Protein AF-A0A1A2YXH2-F1 (afdb_monomer_lite)

Radius of gyration: 27.36 Å; chains: 1; bounding box: 38×30×102 Å

Organism: NCBI:txid339268

Structure (mmCIF, N/CA/C/O backbone):
data_AF-A0A1A2YXH2-F1
#
_entry.id   AF-A0A1A2YXH2-F1
#
loop_
_atom_site.group_PDB
_atom_site.id
_atom_site.type_symbol
_atom_site.label_atom_id
_atom_site.label_alt_id
_atom_site.label_comp_id
_atom_site.label_asym_id
_atom_site.label_entity_id
_atom_site.label_seq_id
_atom_site.pdbx_PDB_ins_code
_atom_site.Cartn_x
_atom_site.Cartn_y
_atom_site.Cartn_z
_atom_site.occupancy
_atom_site.B_iso_or_equiv
_atom_site.auth_seq_id
_atom_site.auth_comp_id
_atom_site.auth_asym_id
_atom_site.auth_atom_id
_atom_site.pdbx_PDB_model_num
ATOM 1 N N . MET A 1 1 ? 14.249 -0.511 -26.758 1.00 39.22 1 MET A N 1
ATOM 2 C CA . MET A 1 1 ? 13.325 -1.070 -25.747 1.00 39.22 1 MET A CA 1
ATOM 3 C C . MET A 1 1 ? 14.156 -1.562 -24.563 1.00 39.22 1 MET A C 1
ATOM 5 O O . MET A 1 1 ? 14.714 -2.651 -24.626 1.00 39.22 1 MET A O 1
ATOM 9 N N . PHE A 1 2 ? 14.359 -0.729 -23.538 1.00 39.81 2 PHE A N 1
ATOM 10 C CA . PHE A 1 2 ? 15.181 -1.103 -22.381 1.00 39.81 2 PHE A CA 1
ATOM 11 C C . PHE A 1 2 ? 14.357 -1.975 -21.429 1.00 39.81 2 PHE A C 1
ATOM 13 O O . PHE A 1 2 ? 13.485 -1.491 -20.714 1.00 39.81 2 PHE A O 1
ATOM 20 N N . ARG A 1 3 ? 14.617 -3.288 -21.465 1.00 46.28 3 ARG A N 1
ATOM 21 C CA . ARG A 1 3 ? 14.173 -4.244 -20.443 1.00 46.28 3 ARG A CA 1
ATOM 22 C C . ARG A 1 3 ? 14.709 -3.777 -19.089 1.00 46.28 3 ARG A C 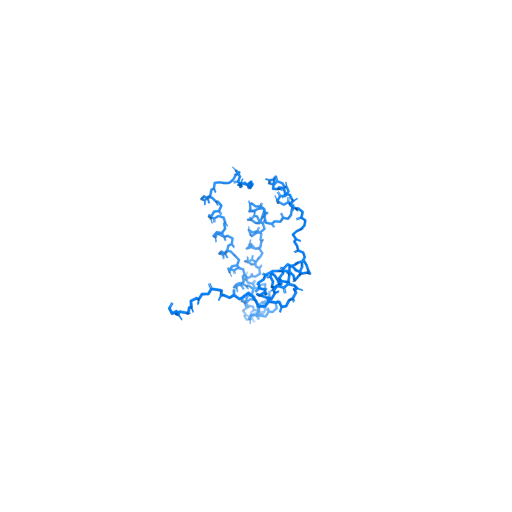1
ATOM 24 O O . ARG A 1 3 ? 15.878 -3.414 -18.995 1.00 46.28 3 ARG A O 1
ATOM 31 N N . GLN A 1 4 ? 13.869 -3.807 -18.057 1.00 54.81 4 GLN A N 1
ATOM 32 C CA . GLN A 1 4 ? 14.254 -3.561 -16.667 1.00 54.81 4 GLN A CA 1
ATOM 33 C C . GLN A 1 4 ? 15.335 -4.581 -16.253 1.00 54.81 4 GLN A C 1
ATOM 35 O O . GLN A 1 4 ? 15.025 -5.679 -15.811 1.00 54.81 4 GLN A O 1
ATOM 40 N N . TYR A 1 5 ? 16.613 -4.258 -16.467 1.00 52.88 5 TYR A N 1
ATOM 41 C CA . TYR A 1 5 ? 17.733 -5.201 -16.306 1.00 52.88 5 TYR A CA 1
ATOM 42 C C . TYR A 1 5 ? 18.092 -5.490 -14.842 1.00 52.88 5 TYR A C 1
ATOM 44 O O . TYR A 1 5 ? 18.886 -6.385 -14.568 1.00 52.88 5 TYR A O 1
ATOM 52 N N . TRP A 1 6 ? 17.547 -4.718 -13.902 1.00 62.91 6 TRP A N 1
ATOM 53 C CA . TRP A 1 6 ? 17.969 -4.736 -12.502 1.00 62.91 6 TRP A CA 1
ATOM 54 C C . TRP A 1 6 ? 17.101 -5.628 -11.603 1.00 62.91 6 TRP A C 1
ATOM 56 O O . TRP A 1 6 ? 17.501 -5.923 -10.477 1.00 62.91 6 TRP A O 1
ATOM 66 N N . ILE A 1 7 ? 15.951 -6.101 -12.094 1.00 67.25 7 ILE A N 1
ATOM 67 C CA . ILE A 1 7 ? 15.086 -7.040 -11.380 1.00 67.25 7 ILE A CA 1
ATOM 68 C C . ILE A 1 7 ? 14.833 -8.264 -12.267 1.00 67.25 7 ILE A C 1
ATOM 70 O O . ILE A 1 7 ? 14.568 -8.132 -13.461 1.00 67.25 7 ILE A O 1
ATOM 74 N N . SER A 1 8 ? 14.945 -9.472 -11.710 1.00 80.94 8 SER A N 1
ATOM 75 C CA . SER A 1 8 ? 14.610 -10.676 -12.475 1.00 80.94 8 SER A CA 1
ATOM 76 C C . SER A 1 8 ? 13.108 -10.684 -12.802 1.00 80.94 8 SER A C 1
ATOM 78 O O . SER A 1 8 ? 12.315 -10.216 -11.978 1.00 80.94 8 SER A O 1
ATOM 80 N N . PRO A 1 9 ? 12.682 -11.225 -13.961 1.00 80.69 9 PRO A N 1
ATOM 81 C CA . PRO A 1 9 ? 11.264 -11.299 -14.321 1.00 80.69 9 PRO A CA 1
ATOM 82 C C . PRO A 1 9 ? 10.394 -11.962 -13.244 1.00 80.69 9 PRO A C 1
ATOM 84 O O . PRO A 1 9 ? 9.301 -11.481 -12.951 1.00 80.69 9 PRO A O 1
ATOM 87 N N . ASP A 1 10 ? 10.909 -13.006 -12.593 1.00 85.06 10 ASP A N 1
ATOM 88 C CA . ASP A 1 10 ? 10.203 -13.702 -11.513 1.00 85.06 10 ASP A CA 1
ATOM 89 C C . ASP A 1 10 ? 10.026 -12.811 -10.281 1.00 85.06 10 ASP A C 1
ATOM 91 O O . ASP A 1 10 ? 8.941 -12.738 -9.705 1.00 85.06 10 ASP A O 1
ATOM 95 N N . ARG A 1 11 ? 11.071 -12.065 -9.899 1.00 83.19 11 ARG A N 1
ATOM 96 C CA . ARG A 1 11 ? 10.986 -11.115 -8.785 1.00 83.19 11 ARG A CA 1
ATOM 97 C C . ARG A 1 11 ? 10.041 -9.962 -9.112 1.00 83.19 11 ARG A C 1
ATOM 99 O O . ARG A 1 11 ? 9.280 -9.559 -8.240 1.00 83.19 11 ARG A O 1
ATOM 106 N N . HIS A 1 12 ? 10.061 -9.458 -10.347 1.00 86.56 12 HIS A N 1
ATOM 107 C CA . HIS A 1 12 ? 9.118 -8.433 -10.796 1.00 86.56 12 HIS A CA 1
ATOM 108 C C . HIS A 1 12 ? 7.677 -8.908 -10.626 1.00 86.56 12 HIS A C 1
ATOM 110 O O . HIS A 1 12 ? 6.872 -8.234 -9.989 1.00 86.56 12 HIS A O 1
ATOM 116 N N . ARG A 1 13 ? 7.373 -10.105 -11.140 1.00 89.06 13 ARG A N 1
ATOM 117 C CA . ARG A 1 13 ? 6.045 -10.707 -11.045 1.00 89.06 13 ARG A CA 1
ATOM 118 C C . ARG A 1 13 ? 5.585 -10.835 -9.590 1.00 89.06 13 ARG A C 1
ATOM 120 O O . ARG A 1 13 ? 4.479 -10.408 -9.281 1.00 89.06 13 ARG A O 1
ATOM 127 N N . LEU A 1 14 ? 6.433 -11.351 -8.700 1.00 92.75 14 LEU A N 1
ATOM 128 C CA . LEU A 1 14 ? 6.105 -11.493 -7.275 1.00 92.75 14 LEU A CA 1
ATOM 129 C C . LEU A 1 14 ? 5.812 -10.146 -6.597 1.00 92.75 14 LEU A C 1
ATOM 131 O O . LEU A 1 14 ? 4.905 -10.049 -5.771 1.00 92.75 14 LEU A O 1
ATOM 135 N N . LEU A 1 15 ? 6.566 -9.097 -6.938 1.00 91.06 15 LEU A N 1
ATOM 136 C CA . LEU A 1 15 ? 6.328 -7.756 -6.400 1.00 91.06 15 LEU A CA 1
ATOM 137 C C . LEU A 1 15 ? 5.019 -7.156 -6.919 1.00 91.06 15 LEU A C 1
ATOM 139 O O . LEU A 1 15 ? 4.295 -6.542 -6.139 1.00 91.06 15 LEU A O 1
ATOM 143 N N . VAL A 1 16 ? 4.695 -7.362 -8.198 1.00 92.56 16 VAL A N 1
ATOM 144 C CA . VAL A 1 16 ? 3.422 -6.925 -8.790 1.00 92.56 16 VAL A CA 1
ATOM 145 C C . VAL A 1 16 ? 2.241 -7.664 -8.155 1.00 92.56 16 VAL A C 1
ATOM 147 O O . VAL A 1 16 ? 1.284 -7.020 -7.736 1.00 92.56 16 VAL A O 1
ATOM 150 N N . GLU A 1 17 ? 2.319 -8.989 -8.010 1.00 95.75 17 GLU A N 1
ATOM 151 C CA . GLU A 1 17 ? 1.279 -9.790 -7.347 1.00 95.75 17 GLU A CA 1
ATOM 152 C C . GLU A 1 17 ? 1.036 -9.310 -5.909 1.00 95.75 17 GLU A C 1
ATOM 154 O O . GLU A 1 17 ? -0.106 -9.065 -5.512 1.00 95.75 17 GLU A O 1
ATOM 159 N N . ARG A 1 18 ? 2.113 -9.093 -5.140 1.00 95.88 18 ARG A N 1
ATOM 160 C CA . ARG A 1 18 ? 2.019 -8.551 -3.778 1.00 95.88 1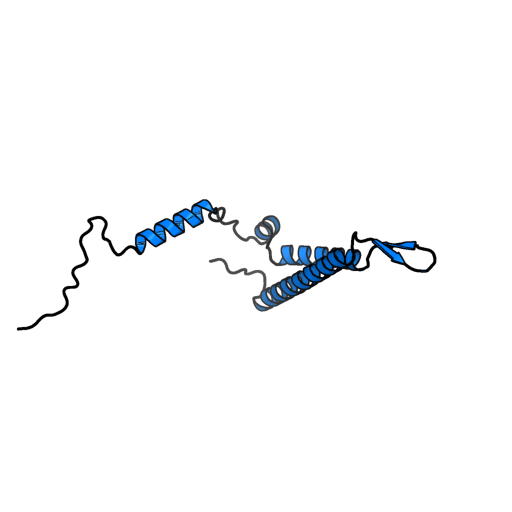8 ARG A CA 1
ATOM 161 C C . ARG A 1 18 ? 1.426 -7.144 -3.765 1.00 95.88 18 ARG A C 1
ATOM 163 O O . ARG A 1 18 ? 0.618 -6.849 -2.889 1.00 95.88 18 ARG A O 1
ATOM 170 N N . TYR A 1 19 ? 1.808 -6.285 -4.711 1.00 95.62 19 TYR A N 1
ATOM 171 C CA . TYR A 1 19 ? 1.271 -4.929 -4.818 1.00 95.62 19 TYR A CA 1
ATOM 172 C C . TYR A 1 19 ? -0.246 -4.947 -5.017 1.00 95.62 19 TYR A C 1
ATOM 174 O O . TYR A 1 19 ? -0.956 -4.287 -4.262 1.00 95.62 19 TYR A O 1
ATOM 182 N N . CYS A 1 20 ? -0.741 -5.741 -5.971 1.00 96.00 20 CYS A N 1
ATOM 183 C CA . CYS A 1 20 ? -2.174 -5.896 -6.224 1.00 96.00 20 CYS A CA 1
ATOM 184 C C . CYS A 1 20 ? -2.913 -6.388 -4.973 1.00 96.00 20 CYS A C 1
ATOM 186 O O . CYS A 1 20 ? -3.852 -5.736 -4.527 1.00 96.00 20 CYS A O 1
ATOM 188 N N . MET A 1 21 ? -2.418 -7.458 -4.343 1.00 97.69 21 MET A N 1
ATOM 189 C CA . MET A 1 21 ? -3.016 -8.019 -3.129 1.00 97.69 21 MET A CA 1
ATOM 190 C C . MET A 1 21 ? -3.113 -6.990 -1.993 1.00 97.69 21 MET A C 1
ATOM 192 O O . MET A 1 21 ? -4.162 -6.843 -1.370 1.00 97.69 21 MET A O 1
ATOM 196 N N . LEU A 1 22 ? -2.035 -6.251 -1.712 1.00 97.31 22 LEU A N 1
ATOM 197 C CA . LEU A 1 22 ? -2.054 -5.227 -0.662 1.00 97.31 22 LEU A CA 1
ATOM 198 C C . LEU A 1 22 ? -2.992 -4.065 -1.007 1.00 97.31 22 LEU A C 1
ATOM 200 O O . LEU A 1 22 ? -3.530 -3.421 -0.103 1.00 97.31 22 LEU A O 1
ATOM 204 N N . ARG A 1 23 ? -3.192 -3.778 -2.298 1.00 96.38 23 ARG A N 1
ATOM 205 C CA . ARG A 1 23 ? -4.097 -2.717 -2.740 1.00 96.38 23 ARG A CA 1
ATOM 206 C C . ARG A 1 23 ? -5.558 -3.093 -2.543 1.00 96.38 23 ARG A C 1
ATOM 208 O O . ARG A 1 23 ? -6.314 -2.246 -2.067 1.00 96.38 23 ARG A O 1
ATOM 215 N N . ASP A 1 24 ? -5.903 -4.350 -2.799 1.00 97.56 24 ASP A N 1
ATOM 216 C CA . ASP A 1 24 ? -7.227 -4.902 -2.510 1.00 97.56 24 ASP A CA 1
ATOM 217 C C . ASP A 1 24 ? -7.508 -4.889 -0.999 1.00 97.56 24 ASP A C 1
ATOM 219 O O . ASP A 1 24 ? -8.514 -4.330 -0.562 1.00 97.56 24 ASP A O 1
ATOM 223 N N . LEU A 1 25 ? -6.562 -5.363 -0.177 1.00 96.50 25 LEU A N 1
ATOM 224 C CA . LEU A 1 25 ? -6.688 -5.332 1.289 1.00 96.50 25 LEU A CA 1
ATOM 225 C C . LEU A 1 25 ? -6.871 -3.909 1.836 1.00 96.50 25 LEU A C 1
ATOM 227 O O . LEU A 1 25 ? -7.676 -3.670 2.737 1.00 96.50 25 LEU A O 1
ATOM 231 N N . LEU A 1 26 ? -6.150 -2.933 1.278 1.00 96.38 26 LEU A N 1
ATOM 232 C CA . LEU A 1 26 ? -6.307 -1.538 1.679 1.00 96.38 26 LEU A CA 1
ATOM 233 C C . LEU A 1 26 ? -7.695 -0.994 1.306 1.00 96.38 26 LEU A C 1
ATOM 235 O O . LEU A 1 26 ? -8.287 -0.233 2.079 1.00 96.38 26 LEU A O 1
ATOM 239 N N . ALA A 1 27 ? -8.212 -1.359 0.131 1.00 95.38 27 ALA A N 1
ATOM 240 C CA . ALA A 1 27 ? -9.549 -0.969 -0.299 1.00 95.38 27 ALA A CA 1
ATOM 241 C C . ALA A 1 27 ? -10.624 -1.542 0.639 1.00 95.38 27 ALA A C 1
ATOM 243 O O . ALA A 1 27 ? -11.543 -0.811 1.032 1.00 95.38 27 ALA A O 1
ATOM 244 N N . ASP A 1 28 ? -10.462 -2.795 1.064 1.00 94.38 28 ASP A N 1
ATOM 245 C CA . ASP A 1 28 ? -11.343 -3.457 2.026 1.00 94.38 28 ASP A CA 1
ATOM 246 C C . ASP A 1 28 ? -11.308 -2.780 3.402 1.00 94.38 28 ASP A C 1
ATOM 248 O O . ASP A 1 28 ? -12.365 -2.453 3.952 1.00 94.38 28 ASP A O 1
ATOM 252 N N . ALA A 1 29 ? -10.120 -2.455 3.919 1.00 92.06 29 ALA A N 1
ATOM 253 C CA . ALA A 1 29 ? -9.972 -1.744 5.192 1.00 92.06 29 ALA A CA 1
ATOM 254 C C . ALA A 1 29 ? -10.612 -0.338 5.152 1.00 92.06 29 ALA A C 1
ATOM 256 O O . ALA A 1 29 ? -11.281 0.099 6.095 1.00 92.06 29 ALA A O 1
ATOM 257 N N . HIS A 1 30 ? -10.490 0.375 4.026 1.00 93.06 30 HIS A N 1
ATOM 258 C CA . HIS A 1 30 ? -11.202 1.640 3.818 1.00 93.06 30 HIS A CA 1
ATOM 259 C C . HIS A 1 30 ? -12.721 1.461 3.704 1.00 93.06 30 HIS A C 1
ATOM 261 O O . HIS A 1 30 ? -13.481 2.337 4.131 1.00 93.06 30 HIS A O 1
ATOM 267 N N . ALA A 1 31 ? -13.194 0.368 3.103 1.00 91.69 31 ALA A N 1
ATOM 268 C CA . ALA A 1 31 ? -14.617 0.052 3.050 1.00 91.69 31 ALA A CA 1
ATOM 269 C C . ALA A 1 31 ? -15.177 -0.247 4.449 1.00 91.69 31 ALA A C 1
ATOM 271 O O . ALA A 1 31 ? -16.284 0.190 4.764 1.00 91.69 31 ALA A O 1
ATOM 272 N N . GLU A 1 32 ? -14.408 -0.921 5.305 1.00 87.94 32 GLU A N 1
ATOM 273 C CA . GLU A 1 32 ? -14.777 -1.171 6.698 1.00 87.94 32 GLU A CA 1
ATOM 274 C C . GLU A 1 32 ? -14.952 0.129 7.487 1.00 87.94 32 GLU A C 1
ATOM 276 O O . GLU A 1 32 ? -16.007 0.328 8.089 1.00 87.94 32 GLU A O 1
ATOM 281 N N . LEU A 1 33 ? -14.000 1.066 7.399 1.00 88.44 33 LEU A N 1
ATOM 282 C CA . LEU A 1 33 ? -14.145 2.382 8.032 1.00 88.44 33 LEU A CA 1
ATOM 283 C C . LEU A 1 33 ? -15.380 3.137 7.538 1.00 88.44 33 LEU A C 1
ATOM 285 O O . LEU A 1 33 ? -16.120 3.699 8.341 1.00 88.44 33 LEU A O 1
ATOM 289 N N . ARG A 1 34 ? -15.646 3.122 6.226 1.00 87.31 34 ARG A N 1
ATOM 290 C CA . ARG A 1 34 ? -16.841 3.777 5.668 1.00 87.31 34 ARG A CA 1
ATOM 291 C C . ARG A 1 34 ? -18.140 3.197 6.227 1.00 87.31 34 ARG A C 1
ATOM 293 O O . ARG A 1 34 ? -19.084 3.954 6.433 1.00 87.31 34 ARG A O 1
ATOM 300 N N . ARG A 1 35 ? -18.190 1.886 6.493 1.00 84.31 35 ARG A N 1
ATOM 301 C CA . ARG A 1 35 ? -19.338 1.233 7.146 1.00 84.31 35 ARG A CA 1
ATOM 302 C C . ARG A 1 35 ? -19.405 1.535 8.647 1.00 84.31 35 ARG A C 1
ATOM 304 O O . ARG A 1 35 ? -20.496 1.728 9.171 1.00 84.31 35 ARG A O 1
ATOM 311 N N . GLY A 1 36 ? -18.258 1.560 9.327 1.00 75.31 36 GLY A N 1
ATOM 312 C CA . GLY A 1 36 ? -18.140 1.721 10.781 1.00 75.31 36 GLY A CA 1
ATOM 313 C C . GLY A 1 36 ? -18.231 3.163 11.297 1.00 75.31 36 GLY A C 1
ATOM 314 O O . GLY A 1 36 ? -18.386 3.367 12.500 1.00 75.31 36 GLY A O 1
ATOM 315 N N . GLY A 1 37 ? -18.160 4.167 10.419 1.00 74.62 37 GLY A N 1
ATOM 316 C CA . GLY A 1 37 ? -18.262 5.583 10.780 1.00 74.62 37 GLY A CA 1
ATOM 317 C C . GLY A 1 37 ? -16.896 6.275 10.953 1.00 74.62 37 GLY A C 1
ATOM 318 O O . GLY A 1 37 ? -15.914 5.856 10.347 1.00 74.62 37 GLY A O 1
ATOM 319 N N . PRO A 1 38 ? -16.796 7.369 11.735 1.00 69.56 38 PRO A N 1
ATOM 320 C CA . PRO A 1 38 ? -15.689 8.344 11.687 1.00 69.56 38 PRO A CA 1
ATOM 321 C C . PRO A 1 38 ? -14.329 7.870 12.260 1.00 69.56 38 PRO A C 1
ATOM 323 O O . PRO A 1 38 ? -13.560 8.671 12.783 1.00 69.56 38 PRO A O 1
ATOM 326 N N . GLY A 1 39 ? -14.002 6.576 12.187 1.00 71.88 39 GLY A N 1
ATOM 327 C CA . GLY A 1 39 ? -12.717 6.025 12.646 1.00 71.88 39 GLY A CA 1
ATOM 328 C C . GLY A 1 39 ? -12.552 5.973 14.167 1.00 71.88 39 GLY A C 1
ATOM 329 O O . GLY A 1 39 ? -11.476 5.631 14.664 1.00 71.88 39 GLY A O 1
ATOM 330 N N . LEU A 1 40 ? -13.621 6.272 14.906 1.00 78.19 40 LEU A N 1
ATOM 331 C CA . LEU A 1 40 ? -13.704 6.185 16.358 1.00 78.19 40 LEU A CA 1
ATOM 332 C C . LEU A 1 40 ? -14.794 5.189 16.743 1.00 78.19 40 LEU A C 1
ATOM 334 O O . LEU A 1 40 ? -15.898 5.221 16.206 1.00 78.19 40 LEU A O 1
ATOM 338 N N . MET A 1 41 ? -14.477 4.322 17.697 1.00 78.12 41 MET A N 1
ATOM 339 C CA . MET A 1 41 ? -15.390 3.338 18.261 1.00 78.12 41 MET A CA 1
ATOM 340 C C . MET A 1 41 ? -15.528 3.568 19.762 1.00 78.12 41 MET A C 1
ATOM 342 O O . MET A 1 41 ? -14.558 3.893 20.447 1.00 78.12 41 MET A O 1
ATOM 346 N N . VAL A 1 42 ? -16.736 3.369 20.285 1.00 73.62 42 VAL A N 1
ATOM 347 C CA . VAL A 1 42 ? -17.004 3.410 21.725 1.00 73.62 42 VAL A CA 1
ATOM 348 C C . VAL A 1 42 ? -17.016 1.977 22.251 1.00 73.62 42 VAL A C 1
ATOM 350 O O . VAL A 1 42 ? -17.836 1.169 21.822 1.00 73.62 42 VAL A O 1
ATOM 353 N N . LEU A 1 43 ? -16.104 1.655 23.169 1.00 74.00 43 LEU A N 1
ATOM 354 C CA . LEU A 1 43 ? -15.953 0.317 23.746 1.00 74.00 43 LEU A CA 1
ATOM 355 C C . LEU A 1 43 ? -16.413 0.275 25.210 1.00 74.00 43 LEU A C 1
ATOM 357 O O . LEU A 1 43 ? -16.026 1.113 26.030 1.00 74.00 43 LEU A O 1
ATOM 361 N N . GLY A 1 44 ? -17.184 -0.767 25.538 1.00 71.50 44 GLY A N 1
ATOM 362 C CA . GLY A 1 44 ? -17.566 -1.137 26.904 1.00 71.50 44 GLY A CA 1
ATOM 363 C C . GLY A 1 44 ? -18.638 -0.256 27.560 1.00 71.50 44 GLY A C 1
ATOM 364 O O . GLY A 1 44 ? -19.066 0.767 27.027 1.00 71.50 44 GLY A O 1
ATOM 365 N N . SER A 1 45 ? -19.058 -0.652 28.766 1.00 73.25 45 SER A N 1
ATOM 366 C CA . SER A 1 45 ? -20.055 0.066 29.581 1.00 73.25 45 SER A CA 1
ATOM 367 C C . SER A 1 45 ? -19.596 1.468 30.005 1.00 73.25 45 SER A C 1
ATOM 369 O O . SER A 1 45 ? -20.421 2.359 30.191 1.00 73.25 45 SER A O 1
ATOM 371 N N . HIS A 1 46 ? -18.281 1.686 30.102 1.00 78.12 46 HIS A N 1
ATOM 372 C CA . HIS A 1 46 ? -17.664 2.960 30.485 1.00 78.12 46 HIS A CA 1
ATOM 373 C C . HIS A 1 46 ? -17.496 3.960 29.328 1.00 78.12 46 HIS A C 1
ATOM 375 O O . HIS A 1 46 ? -16.898 5.014 29.529 1.00 78.12 46 HIS A O 1
ATOM 381 N N . LYS A 1 47 ? -18.010 3.651 28.128 1.00 77.62 47 LYS A N 1
ATOM 382 C CA . LYS A 1 47 ? -17.987 4.533 26.948 1.00 77.62 47 LYS A CA 1
ATOM 383 C C . LYS A 1 47 ? -16.596 5.086 26.598 1.00 77.62 47 LYS A C 1
ATOM 385 O O . LYS A 1 47 ? -16.459 6.255 26.239 1.00 77.62 47 LYS A O 1
ATOM 390 N N . GLN A 1 48 ? -15.553 4.261 26.687 1.00 81.62 48 GLN A N 1
ATOM 391 C CA . GLN A 1 48 ? -14.218 4.696 26.278 1.00 81.62 48 GLN A CA 1
ATOM 392 C C . GLN A 1 48 ? -14.151 4.813 24.754 1.00 81.62 48 GLN A C 1
ATOM 394 O O . GLN A 1 48 ? -14.442 3.851 24.043 1.00 81.62 48 GLN A O 1
ATOM 399 N N . VAL A 1 49 ? -13.749 5.983 24.259 1.00 81.44 49 VAL A N 1
ATOM 400 C CA . VAL A 1 49 ? -13.516 6.213 22.831 1.00 81.44 49 VAL A CA 1
ATOM 401 C C . VAL A 1 49 ? -12.131 5.683 22.472 1.00 81.44 49 VAL A C 1
ATOM 403 O O . VAL A 1 49 ? -11.133 6.084 23.070 1.00 81.44 49 VAL A O 1
ATOM 406 N N . LYS A 1 50 ? -12.062 4.781 21.495 1.00 84.25 50 LYS A N 1
ATOM 407 C CA . LYS A 1 50 ? -10.811 4.277 20.922 1.00 84.25 50 LYS A CA 1
ATOM 408 C C . LYS A 1 50 ? -10.822 4.427 19.409 1.00 84.25 50 LYS A C 1
ATOM 410 O O . LYS A 1 50 ? -11.877 4.513 18.784 1.00 84.25 50 LYS A O 1
ATOM 415 N N . PHE A 1 51 ? -9.632 4.435 18.823 1.00 84.06 51 PHE A N 1
ATOM 416 C CA . PHE A 1 51 ? -9.489 4.367 17.376 1.00 84.06 51 PHE A CA 1
ATOM 417 C C . PHE A 1 51 ? -9.968 3.016 16.852 1.00 84.06 51 PHE A C 1
ATOM 419 O O . PHE A 1 51 ? -9.724 1.978 17.470 1.00 84.06 51 PHE A O 1
ATOM 426 N N . HIS A 1 52 ? -10.635 3.049 15.702 1.00 85.50 52 HIS A N 1
ATOM 427 C CA . HIS A 1 52 ? -11.022 1.846 14.982 1.00 85.50 52 HIS A CA 1
ATOM 428 C C . HIS A 1 52 ? -9.758 1.060 14.579 1.00 85.50 52 HIS A C 1
ATOM 430 O O . HIS A 1 52 ? -8.845 1.668 14.013 1.00 85.50 52 HIS A O 1
ATOM 436 N N . PRO A 1 53 ? -9.673 -0.263 14.818 1.00 84.94 53 PRO A N 1
ATOM 437 C CA . PRO A 1 53 ? -8.486 -1.067 14.499 1.00 84.94 53 PRO A CA 1
ATOM 438 C C . PRO A 1 53 ? -8.006 -0.925 13.047 1.00 84.94 53 PRO A C 1
ATOM 440 O O . PRO A 1 53 ? -6.811 -0.739 12.816 1.00 84.94 53 PRO A O 1
ATOM 443 N N . ALA A 1 54 ? -8.944 -0.870 12.093 1.00 88.00 54 ALA A N 1
ATOM 444 C CA . ALA A 1 54 ? -8.667 -0.618 10.674 1.00 88.00 54 ALA A CA 1
ATOM 445 C C . ALA A 1 54 ? -7.806 0.637 10.400 1.00 88.00 54 ALA A C 1
ATOM 447 O O . ALA A 1 54 ? -7.096 0.686 9.403 1.00 88.00 54 ALA A O 1
ATOM 448 N N . MET A 1 55 ? -7.794 1.648 11.282 1.00 89.94 55 MET A N 1
ATOM 449 C CA . MET A 1 55 ? -6.915 2.820 11.129 1.00 89.94 55 MET A CA 1
ATOM 450 C C . MET A 1 55 ? -5.426 2.451 11.187 1.00 89.94 55 MET A C 1
ATOM 452 O O . MET A 1 55 ? -4.608 3.035 10.474 1.00 89.94 55 MET A O 1
ATOM 456 N N . VAL A 1 56 ? -5.060 1.500 12.051 1.00 90.25 56 VAL A N 1
ATOM 457 C CA . VAL A 1 56 ? -3.674 1.030 12.180 1.00 90.25 56 VAL A CA 1
ATOM 458 C C . VAL A 1 56 ? -3.296 0.192 10.965 1.00 90.25 56 VAL A C 1
ATOM 460 O O . VAL A 1 56 ? -2.218 0.381 10.404 1.00 90.25 56 VAL A O 1
ATOM 463 N N . GLU A 1 57 ? -4.208 -0.670 10.527 1.00 91.31 57 GLU A N 1
ATOM 464 C CA . GLU A 1 57 ? -4.027 -1.532 9.363 1.00 91.31 57 GLU A CA 1
ATOM 465 C C . GLU A 1 57 ? -3.848 -0.718 8.076 1.00 91.31 57 GLU A C 1
ATOM 467 O O . GLU A 1 57 ? -2.857 -0.885 7.372 1.00 91.31 57 GLU A O 1
ATOM 472 N N . ILE A 1 58 ? -4.701 0.283 7.840 1.00 94.06 58 ILE A N 1
ATOM 473 C CA . ILE A 1 58 ? -4.575 1.218 6.710 1.00 94.06 58 ILE A CA 1
ATOM 474 C C . ILE A 1 58 ? -3.213 1.907 6.702 1.00 94.06 58 ILE A C 1
ATOM 476 O O . ILE A 1 58 ? -2.597 2.059 5.644 1.00 94.06 58 ILE A O 1
ATOM 480 N N . ARG A 1 59 ? -2.710 2.316 7.873 1.00 94.06 59 ARG A N 1
ATOM 481 C CA . ARG A 1 59 ? -1.388 2.943 7.987 1.00 94.06 59 ARG A CA 1
ATOM 482 C C . ARG A 1 59 ? -0.270 1.970 7.609 1.00 94.06 59 ARG A C 1
ATOM 484 O O . ARG A 1 59 ? 0.655 2.378 6.909 1.00 94.06 59 ARG A O 1
ATOM 491 N N . GLN A 1 60 ? -0.337 0.726 8.076 1.00 95.06 60 GLN A N 1
ATOM 492 C CA . GLN A 1 60 ? 0.664 -0.304 7.784 1.00 95.06 60 GLN A CA 1
ATOM 493 C C . GLN A 1 60 ? 0.658 -0.678 6.299 1.00 95.06 60 GLN A C 1
ATOM 495 O O . GLN A 1 60 ? 1.695 -0.567 5.646 1.00 95.06 60 GLN A O 1
ATOM 500 N N . LEU A 1 61 ? -0.519 -0.982 5.746 1.00 96.19 61 LEU A N 1
ATOM 501 C CA . LEU A 1 61 ? -0.706 -1.292 4.328 1.00 96.19 61 LEU A CA 1
ATOM 502 C C . LEU A 1 61 ? -0.222 -0.143 3.434 1.00 96.19 61 LEU A C 1
ATOM 504 O O . LEU A 1 61 ? 0.492 -0.362 2.459 1.00 96.19 61 LEU A O 1
ATOM 508 N N . SER A 1 62 ? -0.534 1.106 3.796 1.00 96.19 62 SER A N 1
ATOM 509 C CA . SER A 1 62 ? -0.076 2.285 3.049 1.00 96.19 62 SER A CA 1
ATOM 510 C C . SER A 1 62 ? 1.446 2.444 3.059 1.00 96.19 62 SER A C 1
ATOM 512 O O . SER A 1 62 ? 2.019 2.888 2.064 1.00 96.19 62 SER A O 1
ATOM 514 N N . ALA A 1 63 ? 2.113 2.122 4.170 1.00 96.00 63 ALA A N 1
ATOM 515 C CA . ALA A 1 63 ? 3.569 2.192 4.259 1.00 96.00 63 ALA A CA 1
ATOM 516 C C . ALA A 1 63 ? 4.235 1.114 3.391 1.00 96.00 63 ALA A C 1
ATOM 518 O O . ALA A 1 63 ? 5.194 1.404 2.677 1.00 96.00 63 ALA A O 1
ATOM 519 N N . GLU A 1 64 ? 3.696 -0.102 3.416 1.00 95.31 64 GLU A N 1
ATOM 520 C CA . GLU A 1 64 ? 4.199 -1.227 2.630 1.00 95.31 64 GLU A CA 1
ATOM 521 C C . GLU A 1 64 ? 3.991 -1.016 1.123 1.00 95.31 64 GLU A C 1
ATOM 523 O O . GLU A 1 64 ? 4.910 -1.221 0.331 1.00 95.31 64 GLU A O 1
ATOM 528 N N . LEU A 1 65 ? 2.828 -0.494 0.726 1.00 95.50 65 LEU A N 1
ATOM 529 C CA . LEU A 1 65 ? 2.540 -0.137 -0.664 1.00 95.50 65 LEU A CA 1
ATOM 530 C C . LEU A 1 65 ? 3.485 0.941 -1.197 1.00 95.50 65 LEU A C 1
ATOM 532 O O . LEU A 1 65 ? 3.984 0.803 -2.308 1.00 95.50 65 LEU A O 1
ATOM 536 N N . ARG A 1 66 ? 3.807 1.968 -0.399 1.00 93.00 66 ARG A N 1
ATOM 537 C CA . ARG A 1 66 ? 4.801 2.982 -0.794 1.00 93.00 66 ARG A CA 1
ATOM 538 C C . ARG A 1 66 ? 6.188 2.381 -1.006 1.00 93.00 66 ARG A C 1
ATOM 540 O O . ARG A 1 66 ? 6.900 2.810 -1.910 1.00 93.00 66 ARG A O 1
ATOM 547 N N . ALA A 1 67 ? 6.586 1.409 -0.186 1.00 91.00 67 ALA A N 1
ATOM 548 C CA . ALA A 1 67 ? 7.857 0.715 -0.374 1.00 91.00 67 ALA A CA 1
ATOM 549 C C . ALA A 1 67 ? 7.864 -0.079 -1.692 1.00 91.00 67 ALA A C 1
ATOM 551 O O . ALA A 1 67 ? 8.813 0.037 -2.468 1.00 91.00 67 ALA A O 1
ATOM 552 N N . LEU A 1 68 ? 6.775 -0.796 -1.993 1.00 90.88 68 LEU A N 1
ATOM 553 C CA . LEU A 1 68 ? 6.621 -1.511 -3.263 1.00 90.88 68 LEU A CA 1
ATOM 554 C C . LEU A 1 68 ? 6.578 -0.573 -4.472 1.00 90.88 68 LEU A C 1
ATOM 556 O O . LEU A 1 68 ? 7.173 -0.890 -5.491 1.00 90.88 68 LEU A O 1
ATOM 560 N N . GLU A 1 69 ? 5.936 0.592 -4.375 1.00 90.69 69 GLU A N 1
ATOM 561 C CA . GLU A 1 69 ? 5.910 1.594 -5.454 1.00 90.69 69 GLU A CA 1
ATOM 562 C C . GLU A 1 69 ? 7.313 2.110 -5.791 1.00 90.69 69 GLU A C 1
ATOM 564 O O . GLU A 1 69 ? 7.620 2.351 -6.961 1.00 90.69 69 GLU A O 1
ATOM 569 N N . VAL A 1 70 ? 8.178 2.243 -4.780 1.00 87.25 70 VAL A N 1
ATOM 570 C CA . VAL A 1 70 ? 9.589 2.591 -4.975 1.00 87.25 70 VAL A CA 1
ATOM 571 C C . VAL A 1 70 ? 10.355 1.440 -5.628 1.00 87.25 70 VAL A C 1
ATOM 573 O O . VAL A 1 70 ? 11.094 1.684 -6.580 1.00 87.25 70 VAL A O 1
ATOM 576 N N . GLU A 1 71 ? 10.167 0.200 -5.165 1.00 85.25 71 GLU A N 1
ATOM 577 C CA . GLU A 1 71 ? 10.816 -0.983 -5.755 1.00 85.25 71 GLU A CA 1
ATOM 578 C C . GLU A 1 71 ? 10.357 -1.267 -7.192 1.00 85.25 71 GLU A C 1
ATOM 580 O O . GLU A 1 71 ? 11.156 -1.665 -8.032 1.00 85.25 71 GLU A O 1
ATOM 585 N N . LEU A 1 72 ? 9.085 -1.034 -7.505 1.00 86.12 72 LEU A N 1
ATOM 586 C CA . LEU A 1 72 ? 8.519 -1.205 -8.845 1.00 86.12 72 LEU A CA 1
ATOM 587 C C . LEU A 1 72 ? 8.757 0.007 -9.753 1.00 86.12 72 LEU A C 1
ATOM 589 O O . LEU A 1 72 ? 8.345 -0.008 -10.911 1.00 86.12 72 LEU A O 1
ATOM 593 N N . ALA A 1 73 ? 9.418 1.050 -9.245 1.00 84.00 73 ALA A N 1
ATOM 594 C CA . ALA A 1 73 ? 9.684 2.282 -9.972 1.00 84.00 73 ALA A CA 1
ATOM 595 C C . ALA A 1 73 ? 8.416 2.978 -10.517 1.00 84.00 73 ALA A C 1
ATOM 597 O O . ALA A 1 73 ? 8.469 3.644 -11.547 1.00 84.00 73 ALA A O 1
ATOM 598 N N . LEU A 1 74 ? 7.284 2.872 -9.810 1.00 81.88 74 LEU A N 1
ATOM 599 C CA . LEU A 1 74 ? 5.989 3.410 -10.255 1.00 81.88 74 LEU A CA 1
ATOM 600 C C . LEU A 1 74 ? 5.883 4.934 -10.118 1.00 81.88 74 LEU A C 1
ATOM 602 O O . LEU A 1 74 ? 5.096 5.567 -10.817 1.00 81.88 74 LEU A O 1
ATOM 606 N N . THR A 1 75 ? 6.666 5.547 -9.226 1.00 79.56 75 THR A N 1
ATOM 607 C CA . THR A 1 75 ? 6.700 7.012 -9.087 1.00 79.56 75 THR A CA 1
ATOM 608 C C . THR A 1 75 ? 7.763 7.631 -10.001 1.00 79.56 75 THR A C 1
ATOM 610 O O . THR A 1 75 ? 8.811 7.013 -10.209 1.00 79.56 75 THR A O 1
ATOM 613 N N . PRO A 1 76 ? 7.591 8.882 -10.474 1.00 72.19 76 PRO A N 1
ATOM 614 C CA . PRO A 1 76 ? 8.600 9.554 -11.300 1.00 72.19 76 PRO A CA 1
ATOM 615 C C . PRO A 1 76 ? 9.987 9.610 -10.641 1.00 72.19 76 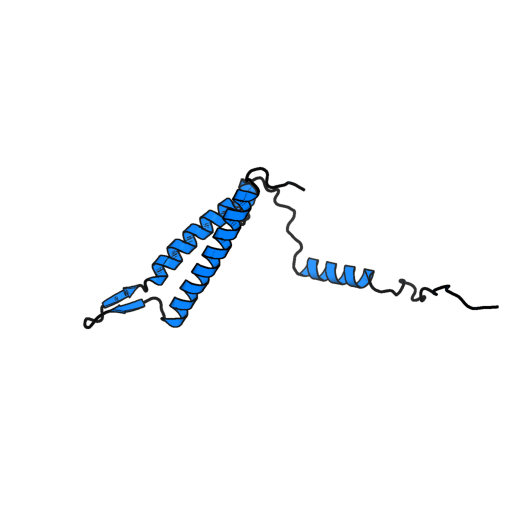PRO A C 1
ATOM 617 O O . PRO A 1 76 ? 11.009 9.404 -11.293 1.00 72.19 76 PRO A O 1
ATOM 620 N N . SER A 1 77 ? 10.032 9.826 -9.320 1.00 75.94 77 SER A N 1
ATOM 621 C CA . SER A 1 77 ? 11.289 9.862 -8.564 1.00 75.94 77 SER A CA 1
ATOM 622 C C . SER A 1 77 ? 11.970 8.490 -8.504 1.00 75.94 77 SER A C 1
ATOM 624 O O . SER A 1 77 ? 13.184 8.397 -8.687 1.00 75.94 77 SER A O 1
ATOM 626 N N . SER A 1 78 ? 11.207 7.414 -8.284 1.00 75.56 78 SER A N 1
ATOM 627 C CA . SER A 1 78 ? 11.750 6.050 -8.284 1.00 75.56 78 SER A CA 1
ATOM 628 C C . SER A 1 78 ? 12.146 5.576 -9.685 1.00 75.56 78 SER A C 1
ATOM 630 O O . SER A 1 78 ? 13.181 4.932 -9.821 1.00 75.56 78 SER A O 1
ATOM 632 N N . ALA A 1 79 ? 11.392 5.952 -10.722 1.00 73.19 79 ALA A N 1
ATOM 633 C CA . ALA A 1 79 ? 11.724 5.682 -12.122 1.00 73.19 79 ALA A CA 1
ATOM 634 C C . ALA A 1 79 ? 13.056 6.323 -12.519 1.00 73.19 79 ALA A C 1
ATOM 636 O O . ALA A 1 79 ? 13.942 5.641 -13.036 1.00 73.19 79 ALA A O 1
ATOM 637 N N . SER A 1 80 ? 13.236 7.601 -12.172 1.00 71.94 80 SER A N 1
ATOM 638 C CA . SER A 1 80 ? 14.493 8.316 -12.393 1.00 71.94 80 SER A CA 1
ATOM 639 C C . SER A 1 80 ? 15.677 7.633 -11.692 1.00 71.94 80 SER A C 1
ATOM 641 O O . SER A 1 80 ? 16.710 7.405 -12.319 1.00 71.94 80 SER A O 1
ATOM 643 N N . LYS A 1 81 ? 15.524 7.225 -10.420 1.00 72.38 81 LYS A N 1
ATOM 644 C CA . LYS A 1 81 ? 16.569 6.496 -9.669 1.00 72.38 81 LYS A CA 1
ATOM 645 C C . LYS A 1 81 ? 16.895 5.123 -10.255 1.00 72.38 81 LYS A C 1
ATOM 647 O O . LYS A 1 81 ? 18.045 4.704 -10.201 1.00 72.38 81 LYS A O 1
ATOM 652 N N . ALA A 1 82 ? 15.902 4.432 -10.808 1.00 68.31 82 ALA A N 1
ATOM 653 C CA . ALA A 1 82 ? 16.075 3.137 -11.458 1.00 68.31 82 ALA A CA 1
ATOM 654 C C . ALA A 1 82 ? 16.744 3.240 -12.843 1.00 68.31 82 ALA A C 1
ATOM 656 O O . ALA A 1 82 ? 16.904 2.225 -13.521 1.00 68.31 82 ALA A O 1
ATOM 657 N N . GLY A 1 83 ? 17.118 4.450 -13.282 1.00 65.31 83 GLY A N 1
ATOM 658 C CA . GLY A 1 83 ? 17.707 4.679 -14.598 1.00 65.31 83 GLY A CA 1
ATOM 659 C C . GLY A 1 83 ? 16.722 4.424 -15.737 1.00 65.31 83 GLY A C 1
ATOM 660 O O . GLY A 1 83 ? 17.148 4.245 -16.878 1.00 65.31 83 GLY A O 1
ATOM 661 N N . VAL A 1 84 ? 15.415 4.389 -15.442 1.00 64.00 84 VAL A N 1
ATOM 662 C CA . VAL A 1 84 ? 14.390 4.379 -16.482 1.00 64.00 84 VAL A CA 1
ATOM 663 C C . VAL A 1 84 ? 14.482 5.744 -17.153 1.00 64.00 84 VAL A C 1
ATOM 665 O O . VAL A 1 84 ? 14.327 6.752 -16.453 1.00 64.00 84 VAL A O 1
ATOM 668 N N . PRO A 1 85 ? 14.776 5.818 -18.466 1.00 60.97 85 PRO A N 1
ATOM 669 C CA . PRO A 1 85 ? 14.708 7.088 -19.161 1.00 60.97 85 PRO A CA 1
ATOM 670 C C . PRO A 1 85 ? 13.300 7.622 -18.921 1.00 60.97 85 PRO A C 1
ATOM 672 O O . PRO A 1 85 ? 12.324 6.938 -19.232 1.00 60.97 85 PRO A O 1
ATOM 675 N N . LEU A 1 86 ? 13.202 8.793 -18.286 1.00 59.31 86 LEU A N 1
ATOM 676 C CA . LEU A 1 86 ? 11.966 9.559 -18.272 1.00 59.31 86 LEU A CA 1
ATOM 677 C C . LEU A 1 86 ? 11.693 9.826 -19.748 1.00 59.31 86 LEU A C 1
ATOM 679 O O . LEU A 1 86 ? 12.324 10.698 -20.339 1.00 59.31 86 LEU A O 1
ATOM 683 N N . GLY A 1 87 ? 10.882 8.969 -20.368 1.00 59.62 87 GLY A N 1
ATOM 684 C CA . GLY A 1 87 ? 10.418 9.205 -21.721 1.00 59.62 87 GLY A CA 1
ATOM 685 C C . GLY A 1 87 ? 9.783 10.584 -21.755 1.00 59.62 87 GLY A C 1
ATOM 686 O O . GLY A 1 87 ? 9.302 11.068 -20.720 1.00 59.62 87 GLY A O 1
ATOM 687 N N . ASP A 1 88 ? 9.805 11.206 -22.930 1.00 59.00 88 ASP A N 1
ATOM 688 C CA . ASP A 1 88 ? 9.031 12.416 -23.166 1.00 59.00 88 ASP A CA 1
ATOM 689 C C . ASP A 1 88 ? 7.631 12.244 -22.558 1.00 59.00 88 ASP A C 1
ATOM 691 O O . ASP A 1 88 ? 7.104 11.120 -22.566 1.00 59.00 88 ASP A O 1
ATOM 695 N N . PRO A 1 89 ? 7.067 13.302 -21.946 1.00 61.78 89 PRO A N 1
ATOM 696 C CA . PRO A 1 89 ? 5.768 13.217 -21.297 1.00 61.78 89 PRO A CA 1
ATOM 697 C C . PRO A 1 89 ? 4.803 12.463 -22.208 1.00 61.78 89 PRO A C 1
ATOM 699 O O . PRO A 1 89 ? 4.691 12.775 -23.393 1.00 61.78 89 PRO A O 1
ATOM 702 N N . GLY A 1 90 ? 4.171 11.423 -21.656 1.00 63.28 90 GLY A N 1
ATOM 703 C CA . GLY A 1 90 ? 3.203 10.637 -22.409 1.00 63.28 90 GLY A CA 1
ATOM 704 C C . GLY A 1 90 ? 2.124 11.549 -23.005 1.00 63.28 90 GLY A C 1
ATOM 705 O O . GLY A 1 90 ? 1.871 12.623 -22.446 1.00 63.28 90 GLY A O 1
ATOM 706 N N . PRO A 1 91 ? 1.497 11.140 -24.121 1.00 67.56 91 PRO A N 1
ATOM 707 C CA . PRO A 1 91 ? 0.471 11.938 -24.777 1.00 67.56 91 PRO A CA 1
ATOM 708 C C . PRO A 1 91 ? -0.604 12.345 -23.768 1.00 67.56 91 PRO A C 1
ATOM 710 O O . PRO A 1 91 ? -1.078 11.533 -22.967 1.00 67.56 91 PRO A O 1
ATOM 713 N N . THR A 1 92 ? -0.956 13.628 -23.778 1.00 76.88 92 THR A N 1
ATOM 714 C CA . THR A 1 92 ? -2.056 14.142 -22.964 1.00 76.88 92 THR A CA 1
ATOM 715 C C . THR A 1 92 ? -3.385 13.575 -23.462 1.00 76.88 92 THR A C 1
ATOM 717 O O . THR A 1 92 ? -3.459 13.015 -24.553 1.00 76.88 92 THR A O 1
ATOM 720 N N . LEU A 1 93 ? -4.466 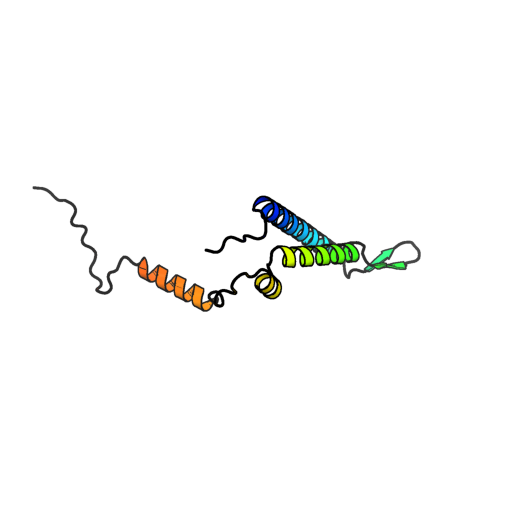13.749 -22.694 1.00 72.75 93 LEU A N 1
ATOM 721 C CA . LEU A 1 93 ? -5.801 13.318 -23.132 1.00 72.75 93 LEU A CA 1
ATOM 722 C C . LEU A 1 93 ? -6.158 13.894 -24.517 1.00 72.75 93 LEU A C 1
ATOM 724 O O . LEU A 1 93 ? -6.646 13.175 -25.375 1.00 72.75 93 LEU A O 1
ATOM 728 N N . ALA A 1 94 ? -5.798 15.159 -24.760 1.00 78.69 94 ALA A N 1
ATOM 729 C CA . ALA A 1 94 ? -6.000 15.824 -26.044 1.00 78.69 94 ALA A CA 1
ATOM 730 C C . ALA A 1 94 ? -5.130 15.247 -27.174 1.00 78.69 94 ALA A C 1
ATOM 732 O O . ALA A 1 94 ? -5.514 15.306 -28.339 1.00 78.69 94 ALA A O 1
ATOM 733 N N . ASP A 1 95 ? -3.952 14.709 -26.852 1.00 82.12 95 ASP A N 1
ATOM 734 C CA . ASP A 1 95 ? -3.112 14.026 -27.837 1.00 82.12 95 ASP A CA 1
ATOM 735 C C . ASP A 1 95 ? -3.673 12.640 -28.164 1.00 82.12 95 ASP A C 1
ATOM 737 O O . ASP A 1 95 ? -3.657 12.245 -29.323 1.00 82.12 95 ASP A O 1
ATOM 741 N N . LEU A 1 96 ? -4.232 11.934 -27.176 1.00 80.06 96 LEU A N 1
ATOM 742 C CA . LEU A 1 96 ? -4.921 10.660 -27.394 1.00 80.06 96 LEU A CA 1
ATOM 743 C C . LEU A 1 96 ? -6.171 10.831 -28.264 1.00 80.06 96 LEU A C 1
ATOM 745 O O . LEU A 1 96 ? -6.386 10.025 -29.167 1.00 80.06 96 LEU A O 1
ATOM 749 N N . ASP A 1 97 ? -6.951 11.888 -28.031 1.00 83.25 97 ASP A N 1
ATOM 750 C CA . ASP A 1 97 ? -8.126 12.211 -28.847 1.00 83.25 97 ASP A CA 1
ATOM 751 C C . ASP A 1 97 ? -7.718 12.526 -30.295 1.00 83.25 97 ASP A C 1
ATOM 753 O O . ASP A 1 97 ? -8.292 11.974 -31.231 1.00 83.25 97 ASP A O 1
ATOM 757 N N . ARG A 1 98 ? -6.655 13.320 -30.492 1.00 80.56 98 ARG A N 1
ATOM 758 C CA . ARG A 1 98 ? -6.112 13.621 -31.827 1.00 80.56 98 ARG A CA 1
ATOM 759 C C . ARG A 1 98 ? -5.617 12.363 -32.545 1.00 80.56 98 ARG A C 1
ATOM 761 O O . ARG A 1 98 ? -5.907 12.176 -33.719 1.00 80.56 98 ARG A O 1
ATOM 768 N N . MET A 1 99 ? -4.917 11.476 -31.840 1.00 81.50 99 MET A N 1
ATOM 769 C CA . MET A 1 99 ? -4.450 10.202 -32.398 1.00 81.50 99 MET A CA 1
ATOM 770 C C . MET A 1 99 ? -5.615 9.271 -32.765 1.00 81.50 99 MET A C 1
ATOM 772 O O . MET A 1 99 ? -5.528 8.541 -33.749 1.00 81.50 99 MET A O 1
ATOM 776 N N . ALA A 1 100 ? -6.705 9.289 -31.992 1.00 80.88 100 ALA A N 1
ATOM 777 C CA . ALA A 1 100 ? -7.913 8.530 -32.302 1.00 80.88 100 ALA A CA 1
ATOM 778 C C . ALA A 1 100 ? -8.646 9.094 -33.532 1.00 80.88 100 ALA A C 1
ATOM 780 O O . ALA A 1 100 ? -9.127 8.318 -34.355 1.00 80.88 100 ALA A O 1
ATOM 781 N N . GLU A 1 101 ? -8.696 10.421 -33.686 1.00 76.50 101 GLU A N 1
ATOM 782 C CA . GLU A 1 101 ? -9.236 11.086 -34.880 1.00 76.50 101 GLU A CA 1
ATOM 783 C C . GLU A 1 101 ? -8.392 10.796 -36.131 1.00 76.50 101 GLU A C 1
ATOM 785 O O . GLU A 1 101 ? -8.946 10.471 -37.180 1.00 76.50 101 GLU A O 1
ATOM 790 N N . GLU A 1 102 ? -7.063 10.851 -36.021 1.00 75.81 102 GLU A N 1
ATOM 791 C CA . GLU A 1 102 ? -6.132 10.526 -37.110 1.00 75.81 102 GLU A CA 1
ATOM 792 C C . GLU A 1 102 ? -6.246 9.053 -37.534 1.00 75.81 102 GLU A C 1
ATOM 794 O O . GLU A 1 102 ? -6.334 8.766 -38.727 1.00 75.81 102 GLU A O 1
ATOM 799 N N . ALA A 1 103 ? -6.347 8.126 -36.576 1.00 74.19 103 ALA A N 1
ATOM 800 C CA . ALA A 1 103 ? -6.569 6.708 -36.861 1.00 74.19 103 ALA A CA 1
ATOM 801 C C . ALA A 1 103 ? -7.944 6.443 -37.501 1.00 74.19 103 ALA A C 1
ATOM 803 O O . ALA A 1 103 ? -8.058 5.610 -38.397 1.00 74.19 103 ALA A O 1
ATOM 804 N N . ALA A 1 104 ? -8.991 7.161 -37.079 1.00 71.12 104 ALA A N 1
ATOM 805 C CA . ALA A 1 104 ? -10.319 7.060 -37.686 1.00 71.12 104 ALA A CA 1
ATOM 806 C C . ALA A 1 104 ? -10.365 7.643 -39.110 1.00 71.12 104 ALA A C 1
ATOM 808 O O . ALA A 1 104 ? -11.137 7.164 -39.939 1.00 71.12 104 ALA A O 1
ATOM 809 N N . ALA A 1 105 ? -9.540 8.653 -39.403 1.00 67.56 105 ALA A N 1
ATOM 810 C CA . ALA A 1 105 ? -9.387 9.214 -40.74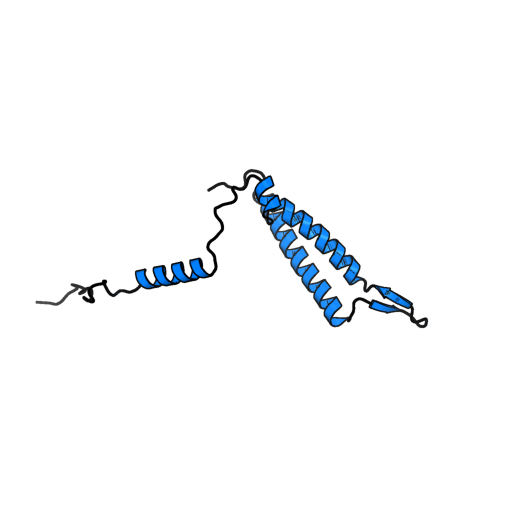2 1.00 67.56 105 ALA A CA 1
ATOM 811 C C . ALA A 1 105 ? -8.582 8.296 -41.681 1.00 67.56 105 ALA A C 1
ATOM 813 O O . ALA A 1 105 ? -8.851 8.269 -42.879 1.00 67.56 105 ALA A O 1
ATOM 814 N N . GLU A 1 106 ? -7.626 7.525 -41.152 1.00 62.47 106 GLU A N 1
ATOM 815 C CA . GLU A 1 106 ? -6.874 6.512 -41.912 1.00 62.47 106 GLU A CA 1
ATOM 816 C C . GLU A 1 106 ? -7.732 5.297 -42.311 1.00 62.47 106 GLU A C 1
ATOM 818 O O . GLU A 1 106 ? -7.466 4.670 -43.337 1.00 62.47 106 GLU A O 1
ATOM 823 N N . ASP A 1 107 ? -8.772 4.989 -41.529 1.00 56.97 107 ASP A N 1
ATOM 824 C CA . ASP A 1 107 ? -9.687 3.859 -41.750 1.00 56.97 107 ASP A CA 1
ATOM 825 C C . ASP A 1 107 ? -10.963 4.250 -42.537 1.00 56.97 107 ASP A C 1
ATOM 827 O O . ASP A 1 107 ? -11.842 3.413 -42.761 1.00 56.97 107 ASP A O 1
ATOM 831 N N . ASP A 1 108 ? -11.087 5.509 -42.994 1.00 56.12 108 ASP A N 1
ATOM 832 C CA . ASP A 1 108 ? -12.163 5.927 -43.905 1.00 56.12 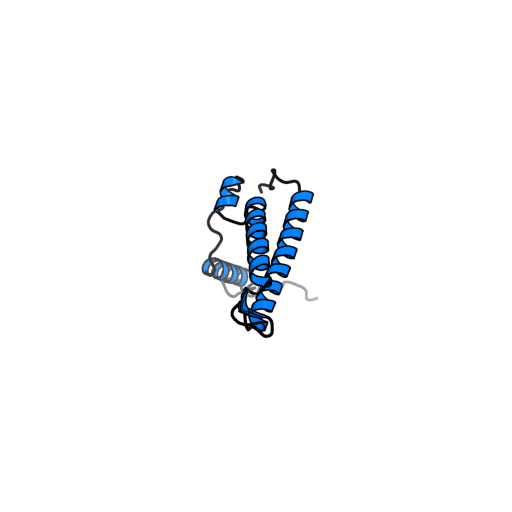108 ASP A CA 1
ATOM 833 C C . ASP A 1 108 ? -11.840 5.447 -45.338 1.00 56.12 108 ASP A C 1
ATOM 835 O O . ASP A 1 108 ? -10.883 5.914 -45.959 1.00 56.12 108 ASP A O 1
ATOM 839 N N . PRO A 1 109 ? -12.632 4.532 -45.936 1.00 54.38 109 PRO A N 1
ATOM 840 C CA . PRO A 1 109 ? -12.390 4.020 -47.288 1.00 54.38 109 PRO A CA 1
ATOM 841 C C . PRO A 1 109 ? -12.610 5.061 -48.400 1.00 54.38 109 PRO A C 1
ATOM 843 O O . PRO A 1 109 ? -12.538 4.726 -49.589 1.00 54.38 109 PRO A O 1
ATOM 846 N N . ARG A 1 110 ? -12.923 6.311 -48.049 1.00 57.72 110 ARG A N 1
ATOM 847 C CA . ARG A 1 110 ? -13.048 7.427 -48.983 1.00 57.72 110 ARG A CA 1
ATOM 848 C C . ARG A 1 110 ? -11.673 8.052 -49.201 1.00 57.72 110 ARG A C 1
ATOM 850 O O . ARG A 1 110 ? -11.206 8.862 -48.411 1.00 57.72 110 ARG A O 1
ATOM 857 N N . ASP A 1 111 ? -11.062 7.695 -50.328 1.00 52.50 111 ASP A N 1
ATOM 858 C CA . ASP A 1 111 ? -9.952 8.436 -50.939 1.00 52.50 111 ASP A CA 1
ATOM 859 C C . ASP A 1 111 ? -10.231 9.958 -50.849 1.00 52.50 111 ASP A C 1
ATOM 861 O O . ASP A 1 111 ? -11.371 10.350 -51.122 1.00 52.50 111 ASP A O 1
ATOM 865 N N . PRO A 1 112 ? -9.268 10.836 -50.491 1.00 52.62 112 PRO A N 1
ATOM 866 C CA . PRO A 1 112 ? -9.455 12.294 -50.364 1.00 52.62 112 PRO A CA 1
ATOM 867 C C . PRO A 1 112 ? -10.062 13.021 -51.584 1.00 52.62 112 PRO A C 1
ATOM 869 O O . PRO A 1 112 ? -10.334 14.219 -51.513 1.00 52.62 112 PRO A O 1
ATOM 872 N N . LEU A 1 113 ? -10.305 12.321 -52.696 1.00 54.62 113 LEU A N 1
ATOM 873 C CA . LEU A 1 113 ? -10.995 12.802 -53.897 1.00 54.62 113 LEU A CA 1
ATOM 874 C C . LEU A 1 113 ? -12.424 12.245 -54.084 1.00 54.62 113 LEU A C 1
ATOM 876 O O . LEU A 1 113 ? -13.070 12.552 -55.084 1.00 54.62 113 LEU A O 1
ATOM 880 N N . GLY A 1 114 ? -12.948 11.446 -53.148 1.00 50.22 114 GLY A N 1
ATOM 881 C CA . GLY A 1 114 ? -14.321 10.929 -53.184 1.00 50.22 114 GLY A CA 1
ATOM 882 C C . GLY A 1 114 ? -14.605 9.926 -54.308 1.00 50.22 114 GLY A C 1
ATOM 883 O O . GLY A 1 114 ? -15.768 9.699 -54.643 1.00 50.22 114 GLY A O 1
ATOM 884 N N . LEU A 1 115 ? -13.576 9.314 -54.900 1.00 52.72 115 LEU A N 1
ATOM 885 C CA . LEU A 1 115 ? -13.750 8.274 -55.907 1.00 52.72 115 LEU A CA 1
ATOM 886 C C . LEU A 1 115 ? -13.729 6.907 -55.224 1.00 52.72 115 LEU A C 1
ATOM 888 O O . LEU A 1 115 ? -12.716 6.475 -54.680 1.00 52.72 115 LEU A O 1
ATOM 892 N N . LEU A 1 116 ? -14.884 6.233 -55.242 1.00 47.00 116 LEU A N 1
ATOM 893 C CA . LEU A 1 116 ? -15.011 4.825 -54.871 1.00 47.00 116 LEU A CA 1
ATOM 894 C C . LEU A 1 116 ? -13.864 4.030 -55.509 1.00 47.00 116 LEU A C 1
ATOM 896 O O . LEU A 1 116 ? -13.716 4.052 -56.732 1.00 47.00 116 LEU A O 1
ATOM 900 N N . ARG A 1 117 ? -13.100 3.285 -54.695 1.00 51.06 117 ARG A N 1
ATOM 901 C CA . ARG A 1 117 ? -12.261 2.187 -55.188 1.00 51.06 117 ARG A CA 1
ATOM 902 C C . ARG A 1 117 ? -13.174 1.232 -55.950 1.00 51.06 117 ARG A C 1
ATOM 904 O O . ARG A 1 117 ? -13.875 0.418 -55.352 1.00 51.06 117 ARG A O 1
ATOM 911 N N . VAL A 1 118 ? -13.199 1.375 -57.270 1.00 50.78 118 VAL A N 1
ATOM 912 C CA . VAL A 1 118 ? -13.846 0.424 -58.163 1.00 50.78 118 VAL A CA 1
ATOM 913 C C . VAL A 1 118 ? -13.111 -0.891 -57.958 1.00 50.78 118 VAL A C 1
ATOM 915 O O . VAL A 1 118 ? -11.934 -1.025 -58.284 1.00 50.78 118 VAL A O 1
ATOM 918 N N . ILE A 1 119 ? -13.797 -1.846 -57.338 1.00 55.16 119 ILE A N 1
ATOM 919 C CA . ILE A 1 119 ? -13.358 -3.231 -57.286 1.00 55.16 119 ILE A CA 1
ATOM 920 C C . ILE A 1 119 ? -13.484 -3.734 -58.726 1.00 55.16 119 ILE A C 1
ATOM 922 O O . ILE A 1 119 ? -14.572 -4.106 -59.163 1.00 55.16 119 ILE A O 1
ATOM 926 N N . GLU A 1 120 ? -12.395 -3.696 -59.495 1.00 48.69 120 GLU A N 1
ATOM 927 C CA . GLU A 1 120 ? -12.315 -4.425 -60.760 1.00 48.69 120 GLU A CA 1
ATOM 928 C C . GLU A 1 120 ? -12.273 -5.921 -60.436 1.00 48.69 120 GLU A C 1
ATOM 930 O O . GLU A 1 120 ? -11.225 -6.527 -60.226 1.00 48.69 120 GLU A O 1
ATOM 935 N N . GLY A 1 121 ? -13.462 -6.503 -60.316 1.00 46.38 121 GLY A N 1
ATOM 936 C CA . GLY A 1 121 ? -13.666 -7.904 -60.002 1.00 46.38 121 GLY A CA 1
ATOM 937 C C . GLY A 1 121 ? -14.884 -8.456 -60.727 1.00 46.38 121 GLY A C 1
ATOM 938 O O . GLY A 1 121 ? -15.959 -8.527 -60.148 1.00 46.38 121 GLY A O 1
ATOM 939 N N . GLY A 1 122 ? -14.672 -8.904 -61.968 1.00 41.84 122 GLY A N 1
ATOM 940 C CA . GLY A 1 122 ? -15.405 -10.021 -62.573 1.00 41.84 122 GLY A CA 1
ATOM 941 C C . GLY A 1 122 ? -16.747 -9.718 -63.248 1.00 41.84 122 GLY A C 1
ATOM 942 O O . GLY A 1 122 ? -17.704 -9.281 -62.620 1.00 41.84 122 GLY A O 1
ATOM 943 N N . GLY A 1 123 ? -16.851 -10.085 -64.529 1.00 37.38 123 GLY A N 1
ATOM 944 C CA . GLY A 1 123 ? -18.133 -10.151 -65.229 1.00 37.38 123 GLY A CA 1
ATOM 945 C C . GLY A 1 123 ? -18.021 -10.527 -66.705 1.00 37.38 123 GLY A C 1
ATOM 946 O O . GLY A 1 123 ? -18.010 -9.647 -67.549 1.00 37.38 123 GLY A O 1
ATOM 947 N N . ALA A 1 124 ? -17.931 -11.834 -66.964 1.00 40.47 124 ALA A N 1
ATOM 948 C CA . ALA A 1 124 ? -18.449 -12.575 -68.123 1.00 40.47 124 ALA A CA 1
ATOM 949 C C . ALA A 1 124 ? -18.589 -11.869 -69.496 1.00 40.47 124 ALA A C 1
ATOM 951 O O . ALA A 1 124 ? -19.493 -11.060 -69.689 1.00 40.47 124 ALA A O 1
ATOM 952 N N . SER A 1 125 ? -17.847 -12.349 -70.503 1.00 40.56 125 SER A N 1
ATOM 953 C CA . SER A 1 125 ? -18.415 -13.116 -71.632 1.00 40.56 125 SER A CA 1
ATOM 954 C C . SER A 1 125 ? -17.328 -13.766 -72.484 1.00 40.56 125 SER A C 1
ATOM 956 O O . SER A 1 125 ? -16.183 -13.269 -72.474 1.00 40.56 125 SER A O 1
#

Sequence (125 aa):
MFRQYWISPDRHRLLVERYCMLRDLLADAHAELRRGGPGLMVLGSHKQVKFHPAMVEIRQLSAELRALEVELALTPSSASKAGVPLGDPGPTLADLDRMAEEAAAEDDPRDPLGLLRVIEGGGAS

Foldseek 3Di:
DDDLPPADPVRLVVLVVVLVVLVVVLVVLVVVDVVVDDQWDQDDPVRDIDGDPSVVVNVVSVVVNVVSCLVNCVDPVSCVVSVNPPPDPPQDPVRVVVVVVVVVVVPPCQDPVRDHPPPPDDDDD

Secondary structure (DSSP, 8-state):
----TTS-HHHHHHHHHHHHHHHHHHHHHHHHHHHH-SSEEEETTTTEEEE-THHHHHHHHHHHHHHHHHHTT-SHHHHHHTT----S-PPPHHHHHHHHHHHHHHT--S-TT------------

InterPro domains:
  IPR006448 Putative phage terminase, small subunit, P27 family [PF05119] (15-85)

pLDDT: mean 75.81, std 16.46, range [37.38, 97.69]